Protein AF-A0A9D8Y224-F1 (afdb_monomer)

Sequence (167 aa):
MTEEEVREQYAKSMNFMLRRAKLVRTLAAEHLVYIAENASQPEFHIVEEASQVVAYDLVCDNGQFDPAALDQMTTESTYRIAIAAGKSPIAETLTELGQRQTIPERMSLLGDMASTVFMFQVGRRRGLFDSLITDFGMSKFCSGMRANMRQRYDSIVASAEERSTPE

Solvent-accessible surface area (backbone atoms only — not comparable to full-atom values): 9203 Å² total; per-residue (Å²): 134,53,76,66,58,51,51,52,52,50,53,53,51,50,52,49,52,52,52,51,55,48,51,36,51,54,49,22,52,51,48,51,52,52,46,63,78,44,54,88,42,74,78,49,43,54,55,53,51,50,21,48,43,50,46,44,41,76,66,56,69,65,83,83,69,63,68,67,59,50,53,52,52,36,36,49,44,45,50,46,50,29,58,76,56,70,70,36,72,53,34,54,50,50,55,62,45,57,77,79,50,58,71,68,60,50,53,50,51,48,46,57,20,24,50,48,41,44,50,48,56,30,66,69,40,86,51,49,70,50,25,79,75,34,72,67,32,26,53,51,42,41,65,73,50,59,74,58,41,67,59,50,50,53,52,53,50,50,57,53,54,68,67,68,60,80,131

pLDDT: mean 78.65, std 10.23, range [35.97, 90.5]

Structure (mmCIF, N/CA/C/O backbone):
data_AF-A0A9D8Y224-F1
#
_entry.id   AF-A0A9D8Y224-F1
#
loop_
_atom_site.group_PDB
_atom_site.id
_atom_site.type_symbol
_atom_site.label_atom_id
_atom_site.label_alt_id
_atom_site.label_comp_id
_atom_site.label_asym_id
_atom_site.label_entity_id
_atom_site.label_seq_id
_atom_site.pdbx_PDB_ins_code
_atom_site.Cartn_x
_atom_site.Cartn_y
_atom_site.Cartn_z
_atom_site.occupancy
_atom_site.B_iso_or_equiv
_atom_site.auth_seq_id
_atom_site.auth_comp_id
_atom_site.auth_asym_id
_atom_site.auth_atom_id
_atom_site.pdbx_PDB_model_num
ATOM 1 N N . MET A 1 1 ? 23.445 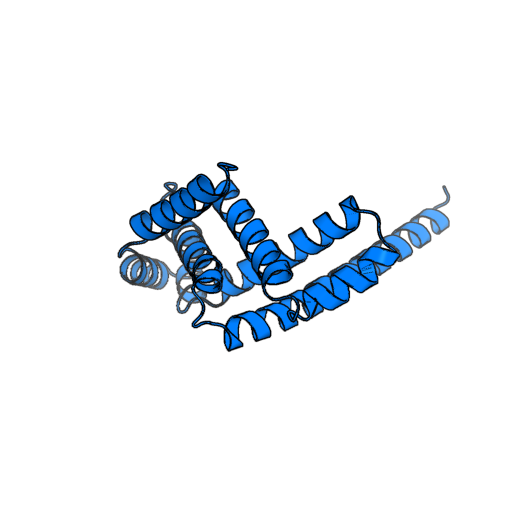-27.999 -19.109 1.00 61.3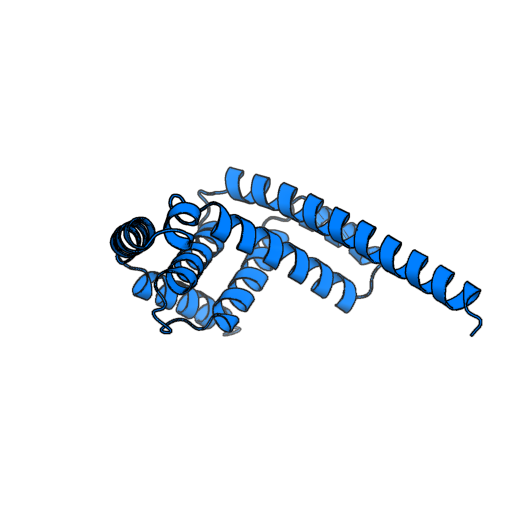8 1 MET A N 1
ATOM 2 C CA . MET A 1 1 ? 23.739 -26.903 -18.176 1.00 61.38 1 MET A CA 1
ATOM 3 C C . MET A 1 1 ? 24.816 -27.359 -17.220 1.00 61.38 1 MET A C 1
ATOM 5 O O . MET A 1 1 ? 24.611 -28.355 -16.536 1.00 61.38 1 MET A O 1
ATOM 9 N N . THR A 1 2 ? 25.967 -26.701 -17.239 1.00 87.56 2 THR A N 1
ATOM 10 C CA . THR A 1 2 ? 27.072 -26.943 -16.304 1.00 87.56 2 THR A CA 1
ATOM 11 C C . THR A 1 2 ? 26.801 -26.248 -14.965 1.00 87.56 2 THR A C 1
ATOM 13 O O . THR A 1 2 ? 25.962 -25.353 -14.871 1.00 87.56 2 THR A O 1
ATOM 16 N N . GLU A 1 3 ? 27.502 -26.648 -13.901 1.00 83.81 3 GLU A N 1
ATOM 17 C CA . GLU A 1 3 ? 27.375 -26.013 -12.576 1.00 83.81 3 GLU A CA 1
ATOM 18 C C . GLU A 1 3 ? 27.742 -24.513 -12.612 1.00 83.81 3 GLU A C 1
ATOM 20 O O . GLU A 1 3 ? 27.190 -23.699 -11.870 1.00 83.81 3 GLU A O 1
ATOM 25 N N . GLU A 1 4 ? 28.633 -24.136 -13.528 1.00 82.44 4 GLU A N 1
ATOM 26 C CA . GLU A 1 4 ? 29.055 -22.758 -13.777 1.00 82.44 4 GLU A CA 1
ATOM 27 C C . GLU A 1 4 ? 27.957 -21.934 -14.470 1.00 82.44 4 GLU A C 1
ATOM 29 O O . GLU A 1 4 ? 27.631 -20.839 -14.009 1.00 82.44 4 GLU A O 1
ATOM 34 N N . GLU A 1 5 ? 27.291 -22.497 -15.484 1.00 85.44 5 GLU A N 1
ATOM 35 C CA . GLU A 1 5 ? 26.133 -21.874 -16.147 1.00 85.44 5 GLU A CA 1
ATOM 36 C C . GLU A 1 5 ? 24.960 -21.672 -15.173 1.00 85.44 5 GLU A C 1
ATOM 38 O O . GLU A 1 5 ? 24.292 -20.636 -15.199 1.00 85.44 5 GLU A O 1
ATOM 43 N N . VAL A 1 6 ? 24.740 -22.628 -14.261 1.00 85.25 6 VAL A N 1
ATOM 44 C CA . VAL A 1 6 ? 23.735 -22.520 -13.192 1.00 85.25 6 VAL A CA 1
ATOM 45 C C . VAL A 1 6 ? 24.070 -21.357 -12.252 1.00 85.25 6 VAL A C 1
ATOM 47 O O . VAL A 1 6 ? 23.209 -20.515 -11.987 1.00 85.25 6 VAL A O 1
ATOM 50 N N . ARG A 1 7 ? 25.317 -21.257 -11.767 1.00 85.38 7 ARG A N 1
ATOM 51 C CA . ARG A 1 7 ? 25.746 -20.152 -10.885 1.00 85.38 7 ARG A CA 1
ATOM 52 C C . ARG A 1 7 ? 25.630 -18.791 -11.565 1.00 85.38 7 ARG A C 1
ATOM 54 O O . ARG A 1 7 ? 25.168 -17.839 -10.935 1.00 85.38 7 ARG A O 1
ATOM 61 N N . GLU A 1 8 ? 26.002 -18.691 -12.838 1.00 87.69 8 GLU A N 1
ATOM 62 C CA . GLU A 1 8 ? 25.888 -17.445 -13.595 1.00 87.69 8 GLU A CA 1
ATOM 63 C C . GLU A 1 8 ? 24.418 -17.034 -13.794 1.00 87.69 8 GLU A C 1
ATOM 65 O O . GLU A 1 8 ? 24.064 -15.862 -13.624 1.00 87.69 8 GLU A O 1
ATOM 70 N N . GLN A 1 9 ? 23.532 -17.994 -14.075 1.00 86.19 9 GLN A N 1
ATOM 71 C CA . GLN A 1 9 ? 22.093 -17.753 -14.186 1.00 86.19 9 GLN A CA 1
ATOM 72 C C . GLN A 1 9 ? 21.483 -17.294 -12.851 1.00 86.19 9 GLN A C 1
ATOM 74 O O . GLN A 1 9 ? 20.715 -16.326 -12.829 1.00 86.19 9 GLN A O 1
ATOM 79 N N . TYR A 1 10 ? 21.867 -17.913 -11.730 1.00 86.75 10 TYR A N 1
ATOM 80 C CA . TYR A 1 10 ? 21.454 -17.468 -10.394 1.00 86.75 10 TYR A CA 1
ATOM 81 C C . TYR A 1 10 ? 21.945 -16.054 -10.080 1.00 86.75 10 TYR A C 1
ATOM 83 O O . TYR A 1 10 ? 21.167 -15.231 -9.598 1.00 86.75 10 TYR A O 1
ATOM 91 N N . ALA A 1 11 ? 23.202 -15.732 -10.395 1.00 85.44 11 ALA A N 1
ATOM 92 C CA . ALA A 1 11 ? 23.753 -14.399 -10.167 1.00 85.44 11 ALA A CA 1
ATOM 93 C C . ALA A 1 11 ? 23.026 -13.323 -10.991 1.00 85.44 11 ALA A C 1
ATOM 95 O O . ALA A 1 11 ? 22.755 -12.231 -10.482 1.00 85.44 11 ALA A O 1
ATOM 96 N N . LYS A 1 12 ? 22.663 -13.620 -12.245 1.00 85.88 12 LYS A N 1
ATOM 97 C CA . LYS A 1 12 ? 21.859 -12.720 -13.091 1.00 85.88 12 LYS A CA 1
ATOM 98 C C . LYS A 1 12 ? 20.452 -12.519 -12.525 1.00 85.88 12 LYS A C 1
ATOM 100 O O . LYS A 1 12 ? 20.011 -11.376 -12.404 1.00 85.88 12 LYS A O 1
ATOM 105 N N . SER A 1 13 ? 19.789 -13.601 -12.119 1.00 87.50 13 SER A N 1
ATOM 106 C CA . SER A 1 13 ? 18.453 -13.556 -11.509 1.00 87.50 13 SER A CA 1
ATOM 107 C C . SER A 1 13 ? 18.448 -12.754 -10.202 1.00 87.50 13 SER A C 1
ATOM 109 O O . SER A 1 13 ? 17.648 -11.836 -10.026 1.00 87.50 13 SER A O 1
ATOM 111 N N . MET A 1 14 ? 19.414 -13.003 -9.316 1.00 88.25 14 MET A N 1
ATOM 112 C CA . MET A 1 14 ? 19.549 -12.269 -8.058 1.00 88.25 14 MET A CA 1
ATOM 113 C C . MET A 1 14 ? 19.815 -10.777 -8.290 1.00 88.25 14 MET A C 1
ATOM 115 O O . MET A 1 14 ? 19.185 -9.933 -7.657 1.00 88.25 14 MET A O 1
ATOM 119 N N . ASN A 1 15 ? 20.696 -10.427 -9.233 1.00 88.06 15 ASN A N 1
ATOM 120 C CA . ASN A 1 15 ? 20.939 -9.028 -9.589 1.00 88.06 15 ASN A CA 1
ATOM 121 C C . ASN A 1 15 ? 19.684 -8.339 -10.136 1.00 88.06 15 ASN A C 1
ATOM 123 O O . ASN A 1 15 ? 19.427 -7.180 -9.802 1.00 88.06 15 ASN A O 1
ATOM 127 N N . PHE A 1 16 ? 18.894 -9.037 -10.955 1.00 85.19 16 PHE A N 1
ATOM 128 C CA . PHE A 1 16 ? 17.611 -8.531 -11.434 1.00 85.19 16 PHE A CA 1
ATOM 129 C C . PHE A 1 16 ? 16.647 -8.267 -10.269 1.00 85.19 16 PHE A C 1
ATOM 131 O O . PHE A 1 16 ? 16.132 -7.154 -10.146 1.00 85.19 16 PHE A O 1
ATOM 138 N N . MET A 1 17 ? 16.479 -9.238 -9.367 1.00 85.00 17 MET A N 1
ATOM 139 C CA . MET A 1 17 ? 15.614 -9.112 -8.189 1.00 85.00 17 MET A CA 1
ATOM 140 C C . MET A 1 17 ? 16.040 -7.954 -7.282 1.00 85.00 17 MET A C 1
ATOM 142 O O . MET A 1 17 ? 15.202 -7.157 -6.865 1.00 85.00 17 MET A O 1
ATOM 146 N N . LEU A 1 18 ? 17.342 -7.794 -7.026 1.00 86.94 18 LEU A N 1
ATOM 147 C CA . LEU A 1 18 ? 17.871 -6.695 -6.212 1.00 86.94 18 LEU A CA 1
ATOM 148 C C . LEU A 1 18 ? 17.611 -5.324 -6.846 1.00 86.94 18 LEU A C 1
ATOM 150 O O . LEU A 1 18 ? 17.233 -4.380 -6.148 1.00 86.94 18 LEU A O 1
ATOM 154 N N . ARG A 1 19 ? 17.786 -5.204 -8.168 1.00 85.56 19 ARG A N 1
ATOM 155 C CA . ARG A 1 19 ? 17.491 -3.965 -8.903 1.00 85.56 19 ARG A CA 1
ATOM 156 C C . ARG A 1 19 ? 16.002 -3.642 -8.865 1.00 85.56 19 ARG A C 1
ATOM 158 O O . ARG A 1 19 ? 15.653 -2.503 -8.563 1.00 85.56 19 ARG A O 1
ATOM 165 N N . ARG A 1 20 ? 15.141 -4.637 -9.094 1.00 84.06 20 ARG A N 1
ATOM 166 C CA . ARG A 1 20 ? 13.684 -4.480 -9.010 1.00 84.06 20 ARG A CA 1
ATOM 167 C C . ARG A 1 20 ? 13.252 -4.059 -7.607 1.00 84.06 20 ARG A C 1
ATOM 169 O O . ARG A 1 20 ? 12.560 -3.060 -7.462 1.00 84.06 20 ARG A O 1
ATOM 176 N N . ALA A 1 21 ? 13.738 -4.739 -6.572 1.00 86.25 21 ALA A N 1
ATOM 177 C CA . ALA A 1 21 ? 13.430 -4.404 -5.184 1.00 86.25 21 ALA A CA 1
ATOM 178 C C . ALA A 1 21 ? 13.930 -3.006 -4.786 1.00 86.25 21 ALA A C 1
ATOM 180 O O . ALA A 1 21 ? 13.314 -2.332 -3.963 1.00 86.25 21 ALA A O 1
ATOM 181 N N . LYS A 1 22 ? 15.064 -2.545 -5.331 1.00 88.06 22 LYS A N 1
ATOM 182 C CA . LYS A 1 22 ? 15.522 -1.161 -5.136 1.00 88.06 22 LYS A CA 1
ATOM 183 C C . LYS A 1 22 ? 14.566 -0.167 -5.800 1.00 88.06 22 LYS A C 1
ATOM 185 O O . LYS A 1 22 ? 14.168 0.784 -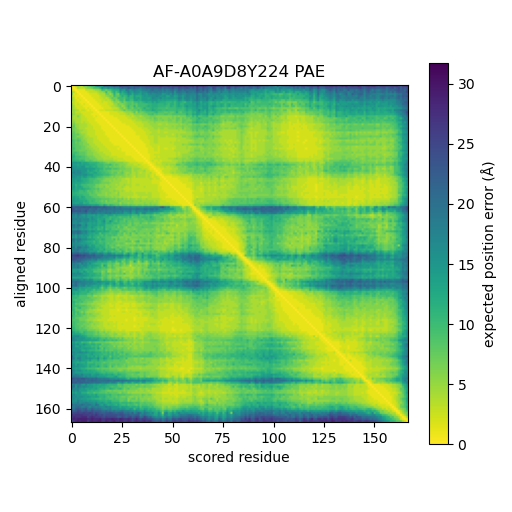5.141 1.00 88.06 22 LYS A O 1
ATOM 190 N N . LEU A 1 23 ? 14.180 -0.414 -7.051 1.00 85.00 23 LEU A N 1
ATOM 191 C CA . LEU A 1 23 ? 13.260 0.446 -7.796 1.00 85.00 23 LEU A CA 1
ATOM 192 C C . LEU A 1 23 ? 11.901 0.570 -7.095 1.00 85.00 23 LEU A C 1
ATOM 194 O O . LEU A 1 23 ? 11.455 1.683 -6.842 1.00 85.00 23 LEU A O 1
ATOM 198 N N . VAL A 1 24 ? 11.298 -0.559 -6.708 1.00 87.19 24 VAL A N 1
ATOM 199 C CA . VAL A 1 24 ? 10.022 -0.595 -5.971 1.00 87.19 24 VAL A CA 1
ATOM 200 C C . VAL A 1 24 ? 10.100 0.243 -4.696 1.00 87.19 24 VAL A C 1
ATOM 202 O O . VAL A 1 24 ? 9.222 1.061 -4.449 1.00 87.19 24 VAL A O 1
ATOM 205 N N . ARG A 1 25 ? 11.171 0.091 -3.904 1.00 85.81 25 ARG A N 1
ATOM 206 C CA . ARG A 1 25 ? 11.346 0.852 -2.657 1.00 85.81 25 ARG A CA 1
ATOM 207 C C . ARG A 1 25 ? 11.491 2.351 -2.891 1.00 85.81 25 ARG A C 1
ATOM 209 O O . ARG A 1 25 ? 10.907 3.122 -2.139 1.00 85.81 25 ARG A O 1
ATOM 216 N N . THR A 1 26 ? 12.262 2.761 -3.898 1.00 86.25 26 THR A N 1
ATOM 217 C CA . THR A 1 26 ? 12.422 4.181 -4.240 1.00 86.25 26 THR A CA 1
ATOM 218 C C . THR A 1 26 ? 11.086 4.788 -4.660 1.00 86.25 26 THR A C 1
ATOM 220 O O . THR A 1 26 ? 10.668 5.779 -4.071 1.00 86.25 26 THR A O 1
ATOM 223 N N . LEU A 1 27 ? 10.371 4.137 -5.582 1.00 84.25 27 LEU A N 1
ATOM 224 C CA . LEU A 1 27 ? 9.072 4.614 -6.057 1.00 84.25 27 LEU A CA 1
ATOM 225 C C . LEU A 1 27 ? 8.022 4.651 -4.947 1.00 84.25 27 LEU A C 1
ATOM 227 O O . LEU A 1 27 ? 7.296 5.631 -4.813 1.00 84.25 27 LEU A O 1
ATOM 231 N N . ALA A 1 28 ? 7.971 3.617 -4.105 1.00 86.19 28 ALA A N 1
ATOM 232 C CA . ALA A 1 28 ? 7.066 3.590 -2.964 1.00 86.19 28 ALA A CA 1
ATOM 233 C C . ALA A 1 28 ? 7.372 4.718 -1.966 1.00 86.19 28 ALA A C 1
ATOM 235 O O . ALA A 1 28 ? 6.448 5.355 -1.469 1.00 86.19 28 ALA A O 1
ATOM 236 N N . ALA A 1 29 ? 8.651 5.000 -1.688 1.00 86.81 29 ALA A N 1
ATOM 237 C CA . ALA A 1 29 ? 9.043 6.087 -0.794 1.00 86.81 29 ALA A CA 1
ATOM 238 C C . ALA A 1 29 ? 8.623 7.459 -1.341 1.00 86.81 29 ALA A C 1
ATOM 240 O O . ALA A 1 29 ? 8.033 8.254 -0.612 1.00 86.81 29 ALA A O 1
ATOM 241 N N . GLU A 1 30 ? 8.867 7.716 -2.624 1.00 85.00 30 GLU A N 1
ATOM 242 C CA . GLU A 1 30 ? 8.435 8.947 -3.293 1.00 85.00 30 GLU A CA 1
ATOM 243 C C . GLU A 1 30 ? 6.907 9.084 -3.295 1.00 85.00 30 GLU A C 1
ATOM 245 O O . GLU A 1 30 ? 6.379 10.163 -3.018 1.00 85.00 30 GLU A O 1
ATOM 250 N N . HIS A 1 31 ? 6.178 7.984 -3.516 1.00 84.44 31 HIS A N 1
ATOM 251 C CA . HIS A 1 31 ? 4.720 7.991 -3.409 1.00 84.44 31 HIS A CA 1
ATOM 252 C C . HIS A 1 31 ? 4.240 8.322 -2.007 1.00 84.44 31 HIS A C 1
ATOM 254 O O . HIS A 1 31 ? 3.290 9.076 -1.849 1.00 84.44 31 HIS A O 1
ATOM 260 N N . LEU A 1 32 ? 4.871 7.750 -0.982 1.00 85.25 32 LEU A N 1
ATOM 261 C CA . LEU A 1 32 ? 4.492 7.985 0.406 1.00 85.25 32 LEU A CA 1
ATOM 262 C C . LEU A 1 32 ? 4.673 9.453 0.793 1.00 85.25 32 LEU A C 1
ATOM 264 O O . LEU A 1 32 ? 3.817 9.994 1.491 1.00 85.25 32 LEU A O 1
ATOM 268 N N . VAL A 1 33 ? 5.743 10.100 0.317 1.00 86.44 33 VAL A N 1
ATOM 269 C CA . VAL A 1 33 ? 5.941 11.550 0.477 1.00 86.44 33 VAL A CA 1
ATOM 270 C C . VAL A 1 33 ? 4.812 12.310 -0.212 1.00 86.44 33 VAL A C 1
ATOM 272 O O . VAL A 1 33 ? 4.158 13.133 0.424 1.00 86.44 33 VAL A O 1
ATOM 275 N N . TYR A 1 34 ? 4.509 11.965 -1.465 1.00 84.31 34 TYR A N 1
ATOM 276 C CA . TYR A 1 34 ? 3.428 12.596 -2.218 1.00 84.31 34 TYR A CA 1
ATOM 277 C C . TYR A 1 34 ? 2.058 12.442 -1.532 1.00 84.31 34 TYR A C 1
ATOM 279 O O . TYR A 1 34 ? 1.330 13.420 -1.377 1.00 84.31 34 TYR A O 1
ATOM 287 N N . ILE A 1 35 ? 1.715 11.241 -1.058 1.00 82.62 35 ILE A N 1
ATOM 288 C CA . ILE A 1 35 ? 0.484 10.983 -0.295 1.00 82.62 35 ILE A CA 1
ATOM 289 C C . ILE A 1 35 ? 0.447 11.849 0.970 1.00 82.62 35 ILE A C 1
ATOM 291 O O . ILE A 1 35 ? -0.590 12.422 1.288 1.00 82.62 35 ILE A O 1
ATOM 295 N N . ALA A 1 36 ? 1.562 11.961 1.697 1.00 84.56 36 ALA A N 1
ATOM 296 C CA . ALA A 1 36 ? 1.624 12.747 2.926 1.00 84.56 36 ALA A CA 1
ATOM 297 C C . ALA A 1 36 ? 1.429 14.252 2.675 1.00 84.56 36 ALA A C 1
ATOM 299 O O . ALA A 1 36 ? 0.720 14.909 3.435 1.00 84.56 36 ALA A O 1
ATOM 300 N N . GLU A 1 37 ? 2.013 14.789 1.604 1.00 86.50 37 GLU A N 1
ATOM 301 C CA . GLU A 1 37 ? 1.854 16.194 1.201 1.00 86.50 37 GLU A CA 1
ATOM 302 C C . GLU A 1 37 ? 0.431 16.519 0.731 1.00 86.50 37 GLU A C 1
ATOM 304 O O . GLU A 1 37 ? -0.013 17.661 0.839 1.00 86.50 37 GLU A O 1
ATOM 309 N N . ASN A 1 38 ? -0.300 15.514 0.245 1.00 82.62 38 ASN A N 1
ATOM 310 C CA . ASN A 1 38 ? -1.652 15.655 -0.292 1.00 82.62 38 ASN A CA 1
ATOM 311 C C . ASN A 1 38 ? -2.717 14.994 0.597 1.00 82.62 38 ASN A C 1
ATOM 313 O O . ASN A 1 38 ? -3.839 14.773 0.154 1.00 82.62 38 ASN A O 1
ATOM 317 N N . ALA A 1 39 ? -2.400 14.726 1.867 1.00 79.62 39 ALA A N 1
ATOM 318 C CA . ALA A 1 39 ? -3.253 13.964 2.781 1.00 79.62 39 ALA A CA 1
ATOM 319 C C . ALA A 1 39 ? -4.651 14.569 3.011 1.00 79.62 39 ALA A C 1
ATOM 321 O O . ALA A 1 39 ? -5.528 13.878 3.511 1.00 79.62 39 ALA A O 1
ATOM 322 N N . SER A 1 40 ? -4.865 15.843 2.670 1.00 81.25 40 SER A N 1
ATOM 323 C CA . SER A 1 40 ? -6.168 16.508 2.757 1.00 81.25 40 SER A CA 1
ATOM 324 C C . SER A 1 40 ? -7.116 16.190 1.597 1.00 81.25 40 SER A C 1
ATOM 326 O O . SER A 1 40 ? -8.290 16.554 1.684 1.00 81.25 40 SER A O 1
ATOM 328 N N . GLN A 1 41 ? -6.642 15.569 0.508 1.00 79.44 41 GLN A N 1
ATOM 329 C CA . GLN A 1 41 ? -7.505 15.267 -0.634 1.00 79.44 41 GLN A CA 1
ATOM 330 C C . GLN A 1 41 ? -8.246 13.934 -0.410 1.00 79.44 41 GLN A C 1
ATOM 332 O O . GLN A 1 41 ? -7.632 12.959 0.043 1.00 79.44 41 GLN A O 1
ATOM 337 N N . PRO A 1 42 ? -9.554 13.864 -0.725 1.00 74.56 42 PRO A N 1
ATOM 338 C CA . PRO A 1 42 ? -10.387 12.694 -0.438 1.00 74.56 42 PRO A CA 1
ATOM 339 C C . PRO A 1 42 ? -9.862 11.377 -1.022 1.00 74.56 42 PRO A C 1
ATOM 341 O O . PRO A 1 42 ? -10.017 10.324 -0.406 1.00 74.56 42 PRO A O 1
ATOM 344 N N . GLU A 1 43 ? -9.214 11.414 -2.187 1.00 70.56 43 GLU A N 1
ATOM 345 C CA . GLU A 1 43 ? -8.639 10.235 -2.841 1.00 70.56 43 GLU A CA 1
ATOM 346 C C . GLU A 1 43 ? -7.550 9.532 -2.013 1.00 70.56 43 GLU A C 1
ATOM 348 O O . GLU A 1 43 ? -7.396 8.313 -2.116 1.00 70.56 43 GLU A O 1
ATOM 353 N N . PHE A 1 44 ? -6.832 10.257 -1.149 1.00 75.88 44 PHE A N 1
ATOM 354 C CA . PHE A 1 44 ? -5.783 9.684 -0.298 1.00 75.88 44 PHE A CA 1
ATOM 355 C C . PHE A 1 44 ? -6.329 9.065 0.984 1.00 75.88 44 PHE A C 1
ATOM 357 O O . PHE A 1 44 ? -5.685 8.184 1.562 1.00 75.88 44 PHE A O 1
ATOM 364 N N . HIS A 1 45 ? -7.531 9.470 1.408 1.00 79.12 45 HIS A N 1
ATOM 365 C CA . HIS A 1 45 ? -8.170 8.904 2.591 1.00 79.12 45 HIS A CA 1
ATOM 366 C C . HIS A 1 45 ? -8.433 7.407 2.419 1.00 79.12 45 HIS A C 1
ATOM 368 O O . HIS A 1 45 ? -8.282 6.664 3.376 1.00 79.12 45 HIS A O 1
ATOM 374 N N . ILE A 1 46 ? -8.725 6.929 1.207 1.00 78.44 46 ILE A N 1
ATOM 375 C CA . ILE A 1 46 ? -9.046 5.512 0.960 1.00 78.44 46 ILE A CA 1
ATOM 376 C C . ILE A 1 46 ? -7.869 4.597 1.303 1.00 78.44 46 ILE A C 1
ATOM 378 O O . ILE A 1 46 ? -8.051 3.574 1.960 1.00 78.44 46 ILE A O 1
ATOM 382 N N . VAL A 1 47 ? -6.648 4.975 0.912 1.00 79.19 47 VAL A N 1
ATOM 383 C CA . VAL A 1 47 ? -5.433 4.214 1.256 1.00 79.19 47 VAL A CA 1
ATOM 384 C C . VAL A 1 47 ? -5.222 4.215 2.772 1.00 79.19 47 VAL A C 1
ATOM 386 O O . VAL A 1 47 ? -4.816 3.210 3.369 1.00 79.19 47 VAL A O 1
ATOM 389 N N . GLU A 1 48 ? -5.525 5.338 3.423 1.00 82.12 48 GLU A N 1
ATOM 390 C CA . GLU A 1 48 ? -5.437 5.439 4.870 1.00 82.12 48 GLU A CA 1
ATOM 391 C C . GLU A 1 48 ? -6.490 4.572 5.578 1.00 82.12 48 GLU A C 1
ATOM 393 O O . GLU A 1 48 ? -6.154 3.838 6.504 1.00 82.12 48 GLU A O 1
ATOM 398 N N . GLU A 1 49 ? -7.745 4.617 5.153 1.00 84.38 49 GLU A N 1
ATOM 399 C CA . GLU A 1 49 ? -8.836 3.866 5.765 1.00 84.38 49 GLU A CA 1
ATOM 400 C C . GLU A 1 49 ? -8.683 2.364 5.534 1.00 84.38 49 GLU A C 1
ATOM 402 O O . GLU A 1 49 ? -8.777 1.591 6.487 1.00 84.38 49 GLU A O 1
ATOM 407 N N . ALA A 1 50 ? -8.343 1.944 4.313 1.00 82.38 50 ALA A N 1
ATOM 408 C CA . ALA A 1 50 ? -8.096 0.540 3.998 1.00 82.38 50 ALA A CA 1
ATOM 409 C C . ALA A 1 50 ? -6.952 -0.037 4.844 1.00 82.38 50 ALA A C 1
ATOM 411 O O . ALA A 1 50 ? -7.050 -1.154 5.350 1.00 82.38 50 ALA A O 1
ATOM 412 N N . SER A 1 51 ? -5.886 0.738 5.075 1.00 85.00 51 SER A N 1
ATOM 413 C CA . SER A 1 51 ? -4.761 0.268 5.896 1.00 85.00 51 SER A CA 1
ATOM 414 C C . SER A 1 51 ? -5.100 0.221 7.385 1.00 85.00 51 SER A C 1
ATOM 416 O O . SER A 1 51 ? -4.519 -0.585 8.107 1.00 85.00 51 SER A O 1
ATOM 418 N N . GLN A 1 52 ? -6.048 1.035 7.866 1.00 87.25 52 GLN A N 1
ATOM 419 C CA . GLN A 1 52 ? -6.593 0.891 9.222 1.00 87.25 52 GLN A CA 1
ATOM 420 C C . GLN A 1 52 ? -7.428 -0.382 9.350 1.00 87.25 52 GLN A C 1
ATOM 422 O O . GLN A 1 52 ? -7.248 -1.119 10.317 1.00 87.25 52 GLN A O 1
ATOM 427 N N . VAL A 1 53 ? -8.299 -0.661 8.377 1.00 86.94 53 VAL A N 1
ATOM 428 C CA . VAL A 1 53 ? -9.127 -1.876 8.378 1.00 86.94 53 VAL A CA 1
ATOM 429 C C . VAL A 1 53 ? -8.247 -3.126 8.353 1.00 86.94 53 VAL A C 1
ATOM 431 O O . VAL A 1 53 ? -8.439 -4.004 9.188 1.00 86.94 53 VAL A O 1
ATOM 434 N N . VAL A 1 54 ? -7.225 -3.177 7.490 1.00 84.81 54 VAL A N 1
ATOM 435 C CA . VAL A 1 54 ? -6.278 -4.308 7.454 1.00 84.81 54 VAL A CA 1
ATOM 436 C C . VAL A 1 54 ? -5.476 -4.428 8.746 1.00 84.81 54 VAL A C 1
ATOM 438 O O . VAL A 1 54 ? -5.349 -5.525 9.278 1.00 84.81 54 VAL A O 1
ATOM 441 N N . ALA A 1 55 ? -4.954 -3.325 9.292 1.00 86.31 55 ALA A N 1
ATOM 442 C CA . ALA A 1 55 ? -4.220 -3.381 10.557 1.00 86.31 55 ALA A CA 1
ATOM 443 C C . ALA A 1 55 ? -5.100 -3.902 11.706 1.00 86.31 55 ALA A C 1
ATOM 445 O O . ALA A 1 55 ? -4.625 -4.657 12.551 1.00 86.31 55 ALA A O 1
ATOM 446 N N . TYR A 1 56 ? -6.377 -3.513 11.728 1.00 88.06 56 TYR A N 1
ATOM 447 C CA . TYR A 1 56 ? -7.348 -4.014 12.691 1.00 88.06 56 TYR A CA 1
ATOM 448 C C . TYR A 1 56 ? -7.627 -5.504 12.499 1.00 88.06 56 TYR A C 1
ATOM 450 O O . TYR A 1 56 ? -7.583 -6.246 13.473 1.00 88.06 56 TYR A O 1
ATOM 458 N N . ASP A 1 57 ? -7.878 -5.945 11.268 1.00 86.50 57 ASP A N 1
ATOM 459 C CA . ASP A 1 57 ? -8.160 -7.350 10.970 1.00 86.50 57 ASP A CA 1
ATOM 460 C C . ASP A 1 57 ? -6.985 -8.266 11.346 1.00 86.50 57 ASP A C 1
ATOM 462 O O . ASP A 1 57 ? -7.181 -9.255 12.045 1.00 86.50 57 ASP A O 1
ATOM 466 N N . LEU A 1 58 ? -5.754 -7.868 10.995 1.00 83.12 58 LEU A N 1
ATOM 467 C CA . LEU A 1 58 ? -4.526 -8.620 11.289 1.00 83.12 58 LEU A CA 1
ATOM 468 C C . LEU A 1 58 ? -4.276 -8.837 12.786 1.00 83.12 58 LEU A C 1
ATOM 470 O O . LEU A 1 58 ? -3.698 -9.848 13.171 1.00 83.12 58 LEU A O 1
ATOM 474 N N . VAL A 1 59 ? -4.635 -7.861 13.621 1.00 86.50 59 VAL A N 1
ATOM 475 C CA . VAL A 1 59 ? -4.336 -7.886 15.062 1.00 86.50 59 VAL A CA 1
ATOM 476 C C . VAL A 1 59 ? -5.505 -8.422 15.871 1.00 86.50 59 VAL A C 1
ATOM 478 O O . VAL A 1 59 ? -5.308 -9.117 16.862 1.00 86.50 59 VAL A O 1
ATOM 481 N N . CYS A 1 60 ? -6.722 -8.049 15.493 1.00 86.56 60 CYS A N 1
ATOM 482 C CA . CYS A 1 60 ? -7.919 -8.318 16.278 1.00 86.56 60 CYS A CA 1
ATOM 483 C C . CYS A 1 60 ? -8.656 -9.579 15.827 1.00 86.56 60 CYS A C 1
ATOM 485 O O . CYS A 1 60 ? -9.688 -9.881 16.425 1.00 86.56 60 CYS A O 1
ATOM 487 N N . ASP A 1 61 ? -8.137 -10.259 14.794 1.00 70.38 61 ASP A N 1
ATOM 488 C CA . ASP A 1 61 ? -8.592 -11.545 14.252 1.00 70.38 61 ASP A CA 1
ATOM 489 C C . ASP A 1 61 ? -10.120 -11.643 14.193 1.00 70.38 61 ASP A C 1
ATOM 491 O O . ASP A 1 61 ? -10.762 -12.500 14.800 1.00 70.38 61 ASP A O 1
ATOM 495 N N . ASN A 1 62 ? -10.728 -10.655 13.533 1.00 69.19 62 ASN A N 1
ATOM 496 C CA . ASN A 1 62 ? -12.180 -10.565 13.468 1.00 69.19 62 ASN A CA 1
ATOM 497 C C . ASN A 1 62 ? -12.728 -11.400 12.297 1.00 69.19 62 ASN A C 1
ATOM 499 O O . ASN A 1 62 ? -13.887 -11.803 12.338 1.00 69.19 62 ASN A O 1
ATOM 503 N N . GLY A 1 63 ? -11.931 -11.657 11.248 1.00 67.19 63 GLY A N 1
ATOM 504 C CA . GLY A 1 63 ? -12.319 -12.481 10.093 1.00 67.19 63 GLY A CA 1
ATOM 505 C C . GLY A 1 63 ? -13.534 -11.948 9.323 1.00 67.19 63 GLY A C 1
ATOM 506 O O . GLY A 1 63 ? -14.172 -12.678 8.568 1.00 67.19 63 GLY A O 1
ATOM 507 N N . GLN A 1 64 ? -13.900 -10.682 9.552 1.00 75.06 64 GLN A N 1
ATOM 508 C CA . GLN A 1 64 ? -15.093 -10.040 8.987 1.00 75.06 64 GLN A CA 1
ATOM 509 C C . GLN A 1 64 ? -14.798 -9.240 7.718 1.00 75.06 64 GLN A C 1
ATOM 511 O O . GLN A 1 64 ? -15.725 -8.685 7.119 1.00 75.06 64 GLN A O 1
ATOM 516 N N . PHE A 1 65 ? -13.526 -9.138 7.342 1.00 79.94 65 PHE A N 1
ATOM 517 C CA . PHE A 1 65 ? -13.054 -8.334 6.227 1.00 79.94 65 PHE A CA 1
ATOM 518 C C . PHE A 1 65 ? -12.374 -9.240 5.209 1.00 79.94 65 PHE A C 1
ATOM 520 O O . PHE A 1 65 ? -11.662 -10.162 5.586 1.00 79.94 65 PHE A O 1
ATOM 527 N N . ASP A 1 66 ? -12.614 -8.990 3.924 1.00 79.12 66 ASP A N 1
ATOM 528 C CA . ASP A 1 66 ? -11.960 -9.723 2.840 1.00 79.12 66 ASP A CA 1
ATOM 529 C C . ASP A 1 66 ? -10.584 -9.093 2.537 1.00 79.12 66 ASP A C 1
ATOM 531 O O . ASP A 1 66 ? -10.534 -7.972 2.011 1.00 79.12 66 ASP A O 1
ATOM 535 N N . PRO A 1 67 ? -9.461 -9.776 2.840 1.00 68.88 67 PRO A N 1
ATOM 536 C CA . PRO A 1 67 ? -8.125 -9.245 2.589 1.00 68.88 67 PRO A CA 1
ATOM 537 C C . PRO A 1 67 ? -7.833 -9.066 1.096 1.00 68.88 67 PRO A C 1
ATOM 539 O O . PRO A 1 67 ? -7.098 -8.150 0.731 1.00 68.88 67 PRO A O 1
ATOM 542 N N . ALA A 1 68 ? -8.417 -9.904 0.229 1.00 71.62 68 ALA A N 1
ATOM 543 C CA . ALA A 1 68 ? -8.221 -9.808 -1.215 1.00 71.62 68 ALA A CA 1
ATOM 544 C C . ALA A 1 68 ? -8.909 -8.560 -1.781 1.00 71.62 68 ALA A C 1
ATOM 546 O O . ALA A 1 68 ? -8.322 -7.845 -2.593 1.00 71.62 68 ALA A O 1
ATOM 547 N N . ALA A 1 69 ? -10.111 -8.243 -1.291 1.00 72.31 69 ALA A N 1
ATOM 548 C CA . ALA A 1 69 ? -10.798 -7.002 -1.638 1.00 72.31 69 ALA A CA 1
ATOM 549 C C . ALA A 1 69 ? -9.990 -5.765 -1.202 1.00 72.31 69 ALA A C 1
ATOM 551 O O . ALA A 1 69 ? -9.854 -4.814 -1.970 1.00 72.31 69 ALA A O 1
ATOM 552 N N . LEU A 1 70 ? -9.398 -5.782 -0.003 1.00 68.81 70 LEU A N 1
ATOM 553 C CA . LEU A 1 70 ? -8.593 -4.667 0.516 1.00 68.81 70 LEU A CA 1
ATOM 554 C C . LEU A 1 70 ? -7.284 -4.466 -0.269 1.00 68.81 70 LEU A C 1
ATOM 556 O O . LEU A 1 70 ? -6.911 -3.328 -0.566 1.00 68.81 70 LEU A O 1
ATOM 560 N N . ASP A 1 71 ? -6.609 -5.547 -0.658 1.00 68.44 71 ASP A N 1
ATOM 561 C CA . ASP A 1 71 ? -5.409 -5.494 -1.504 1.00 68.44 71 ASP A CA 1
ATOM 562 C C . ASP A 1 71 ? -5.725 -4.975 -2.920 1.00 68.44 71 ASP A C 1
ATOM 564 O O . ASP A 1 71 ? -5.046 -4.089 -3.453 1.00 68.44 71 ASP A O 1
ATOM 568 N N . GLN A 1 72 ? -6.836 -5.433 -3.505 1.00 73.56 72 GLN A N 1
ATOM 569 C CA . GLN A 1 72 ? -7.303 -4.949 -4.803 1.00 73.56 72 GLN A CA 1
ATOM 570 C C . GLN A 1 72 ? -7.647 -3.452 -4.759 1.00 73.56 72 GLN A C 1
ATOM 572 O O . GLN A 1 72 ? -7.195 -2.688 -5.614 1.00 73.56 72 GLN A O 1
ATOM 577 N N . MET A 1 73 ? -8.393 -3.007 -3.745 1.00 70.56 73 MET A N 1
ATOM 578 C CA . MET A 1 73 ? -8.800 -1.604 -3.587 1.00 70.56 73 MET A CA 1
ATOM 579 C C . MET A 1 73 ? -7.611 -0.669 -3.366 1.00 70.56 73 MET A C 1
ATOM 581 O O . MET A 1 73 ? -7.625 0.479 -3.815 1.00 70.56 73 MET A O 1
ATOM 585 N N . THR A 1 74 ? -6.564 -1.133 -2.689 1.00 67.88 74 THR A N 1
ATOM 586 C CA . THR A 1 74 ? -5.367 -0.324 -2.408 1.00 67.88 74 THR A CA 1
ATOM 587 C C . THR A 1 74 ? -4.436 -0.253 -3.608 1.00 67.88 74 THR A C 1
ATOM 589 O O . THR A 1 74 ? -3.892 0.819 -3.896 1.00 67.88 74 THR A O 1
ATOM 592 N N . THR A 1 75 ? -4.340 -1.344 -4.369 1.00 71.44 75 THR A N 1
ATOM 593 C CA . THR A 1 75 ? -3.718 -1.362 -5.695 1.00 71.44 75 THR A CA 1
ATOM 594 C C . THR A 1 75 ? -4.423 -0.389 -6.636 1.00 71.44 75 THR A C 1
ATOM 596 O O . THR A 1 75 ? -3.774 0.465 -7.244 1.00 71.44 75 THR A O 1
ATOM 599 N N . GLU A 1 76 ? -5.754 -0.439 -6.698 1.00 73.31 76 GLU A N 1
ATOM 600 C CA . GLU A 1 76 ? -6.546 0.461 -7.535 1.00 73.31 76 GLU A CA 1
ATOM 601 C C . GLU A 1 76 ? -6.444 1.923 -7.080 1.00 73.31 76 GLU A C 1
ATOM 603 O O . GLU A 1 76 ? -6.290 2.823 -7.904 1.00 73.31 76 GLU A O 1
ATOM 608 N N . SER A 1 77 ? -6.471 2.184 -5.773 1.00 69.75 77 SER A N 1
ATOM 609 C CA . SER A 1 77 ? -6.348 3.542 -5.232 1.00 69.75 77 SER A CA 1
ATOM 610 C C . SER A 1 77 ? -4.970 4.133 -5.510 1.00 69.75 77 SER A C 1
ATOM 612 O O . SER A 1 77 ? -4.873 5.272 -5.954 1.00 69.75 77 SER A O 1
ATOM 614 N N . THR A 1 78 ? -3.904 3.351 -5.337 1.00 69.94 78 THR A N 1
ATOM 615 C CA . THR A 1 78 ? -2.533 3.765 -5.671 1.00 69.94 78 THR A CA 1
ATOM 616 C C . THR A 1 78 ? -2.390 4.044 -7.168 1.00 69.94 78 THR A C 1
ATOM 618 O O . THR A 1 78 ? -1.778 5.034 -7.569 1.00 69.94 78 THR A O 1
ATOM 621 N N . TYR A 1 79 ? -3.004 3.212 -8.011 1.00 71.00 79 TYR A N 1
ATOM 622 C CA . TYR A 1 79 ? -3.049 3.429 -9.454 1.00 71.00 79 TYR A CA 1
ATOM 623 C C . TYR A 1 79 ? -3.788 4.721 -9.819 1.00 71.00 79 TYR A C 1
ATOM 625 O O . TYR A 1 79 ? -3.284 5.532 -10.597 1.00 71.00 79 TYR A O 1
ATOM 633 N N . ARG A 1 80 ? -4.955 4.960 -9.214 1.00 67.19 80 ARG A N 1
ATOM 634 C CA . ARG A 1 80 ? -5.733 6.187 -9.413 1.00 67.19 80 ARG A CA 1
ATOM 635 C C . ARG A 1 80 ? -4.972 7.417 -8.943 1.00 67.19 80 ARG A C 1
ATOM 637 O O . ARG A 1 80 ? -4.944 8.392 -9.679 1.00 67.19 80 ARG A O 1
ATOM 644 N N . ILE A 1 81 ? -4.307 7.365 -7.790 1.00 67.31 81 ILE A N 1
ATOM 645 C CA . ILE A 1 81 ? -3.441 8.451 -7.318 1.00 67.31 81 ILE A CA 1
ATOM 646 C C . ILE A 1 81 ? -2.332 8.717 -8.340 1.00 67.31 81 ILE A C 1
ATOM 648 O O . ILE A 1 81 ? -2.083 9.869 -8.686 1.00 67.31 81 ILE A O 1
ATOM 652 N N . ALA A 1 82 ? -1.683 7.673 -8.860 1.00 65.12 82 ALA A N 1
ATOM 653 C CA . ALA A 1 82 ? -0.634 7.829 -9.861 1.00 65.12 82 ALA A CA 1
ATOM 654 C C . ALA A 1 82 ? -1.151 8.491 -11.155 1.00 65.12 82 ALA A C 1
ATOM 656 O O . ALA A 1 82 ? -0.467 9.348 -11.709 1.00 65.12 82 ALA A O 1
ATOM 657 N N . ILE A 1 83 ? -2.357 8.144 -11.616 1.00 63.22 83 ILE A N 1
ATOM 658 C CA . ILE A 1 83 ? -2.943 8.694 -12.850 1.00 63.22 83 ILE A CA 1
ATOM 659 C C . ILE A 1 83 ? -3.546 10.084 -12.653 1.00 63.22 83 ILE A C 1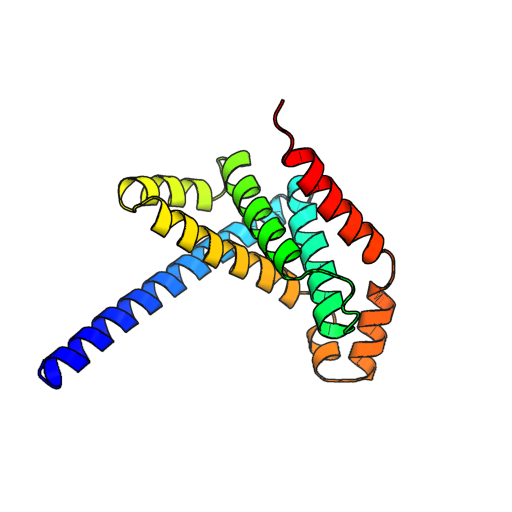
ATOM 661 O O . ILE A 1 83 ? -3.236 10.994 -13.418 1.00 63.22 83 ILE A O 1
ATOM 665 N N . ALA A 1 84 ? -4.405 10.256 -11.648 1.00 58.12 84 ALA A N 1
ATOM 666 C CA . ALA A 1 84 ? -5.147 11.491 -11.406 1.00 58.12 84 ALA A CA 1
ATOM 667 C C . ALA A 1 84 ? -4.214 12.650 -11.047 1.00 58.12 84 ALA A C 1
ATOM 669 O O . ALA A 1 84 ? -4.444 13.786 -11.459 1.00 58.12 84 ALA A O 1
ATOM 670 N N . ALA A 1 85 ? -3.124 12.358 -10.333 1.00 54.84 85 ALA A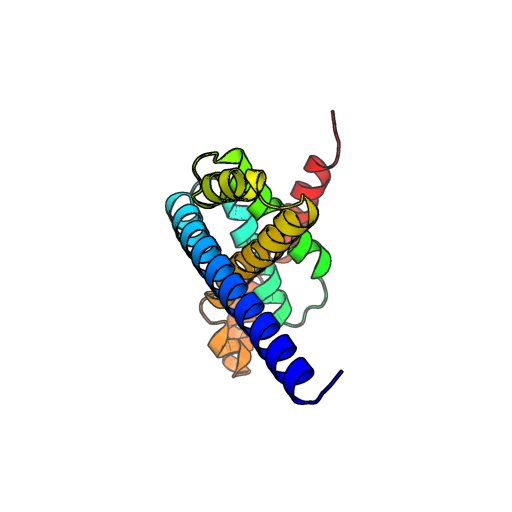 N 1
ATOM 671 C CA . ALA A 1 85 ? -2.164 13.377 -9.961 1.00 54.84 85 ALA A CA 1
ATOM 672 C C . ALA A 1 85 ? -1.408 13.945 -11.163 1.00 54.84 85 ALA A C 1
ATOM 674 O O . ALA A 1 85 ? -1.009 15.107 -11.103 1.00 54.84 85 ALA A O 1
ATOM 675 N N . GLY A 1 86 ? -1.096 13.130 -12.187 1.00 56.81 86 GLY A N 1
ATOM 676 C CA . GLY A 1 86 ? -0.210 13.473 -13.320 1.00 56.81 86 GLY A CA 1
ATOM 677 C C . GLY A 1 86 ? 1.188 14.015 -12.947 1.00 56.81 86 GLY A C 1
ATOM 678 O O . GLY A 1 86 ? 2.011 14.267 -13.818 1.00 56.81 86 GLY A O 1
ATOM 679 N N . LYS A 1 87 ? 1.436 14.210 -11.649 1.00 61.28 87 LYS A N 1
ATOM 680 C CA . LYS A 1 87 ? 2.555 14.885 -10.985 1.00 61.28 87 LYS A CA 1
ATOM 681 C C . LYS A 1 87 ? 3.138 14.020 -9.870 1.00 61.28 87 LYS A C 1
ATOM 683 O O . LYS A 1 87 ? 4.078 14.438 -9.202 1.00 61.28 87 LYS A O 1
ATOM 688 N N . SER A 1 88 ? 2.559 12.842 -9.625 1.00 66.12 88 SER A N 1
ATOM 689 C CA . SER A 1 88 ? 3.201 11.871 -8.749 1.00 66.12 88 SER A CA 1
ATOM 690 C C . SER A 1 88 ? 4.520 11.449 -9.414 1.00 66.12 88 SER A C 1
ATOM 692 O O . SER A 1 88 ? 4.493 11.157 -10.611 1.00 66.12 88 SER A O 1
ATOM 694 N N . PRO A 1 89 ? 5.647 11.357 -8.686 1.00 68.06 89 PRO A N 1
ATOM 695 C CA . PRO A 1 89 ? 6.932 10.894 -9.239 1.00 68.06 89 PRO A CA 1
ATOM 696 C C . PRO A 1 89 ? 6.840 9.531 -9.954 1.00 68.06 89 PRO A C 1
ATOM 698 O O . PRO A 1 89 ? 7.567 9.223 -10.902 1.00 68.06 89 PRO A O 1
ATOM 701 N N . ILE A 1 90 ? 5.857 8.725 -9.552 1.00 72.50 90 ILE A N 1
ATOM 702 C CA . ILE A 1 90 ? 5.515 7.461 -10.201 1.00 72.50 90 ILE A CA 1
ATOM 703 C C . ILE A 1 90 ? 4.917 7.657 -11.586 1.00 72.50 90 ILE A C 1
ATOM 705 O O . ILE A 1 90 ? 5.225 6.874 -12.471 1.00 72.50 90 ILE A O 1
ATOM 709 N N . ALA A 1 91 ? 4.084 8.672 -11.808 1.00 69.06 91 ALA A N 1
ATOM 710 C CA . ALA A 1 91 ? 3.487 8.932 -13.116 1.00 69.06 91 ALA A CA 1
ATOM 711 C C . ALA A 1 91 ? 4.567 9.215 -14.174 1.00 69.06 91 ALA A C 1
ATOM 713 O O . ALA A 1 91 ? 4.516 8.676 -15.281 1.00 69.06 91 ALA A O 1
ATOM 714 N N . GLU A 1 92 ? 5.580 10.000 -13.802 1.00 73.75 92 GLU A N 1
ATOM 715 C CA . GLU A 1 92 ? 6.749 10.286 -14.636 1.00 73.75 92 GLU A CA 1
ATOM 716 C C . GLU A 1 92 ? 7.548 9.005 -14.906 1.00 73.75 92 GLU A C 1
ATOM 718 O O . GLU A 1 92 ? 7.729 8.615 -16.062 1.00 73.75 92 GLU A O 1
ATOM 723 N N . THR A 1 93 ? 7.899 8.258 -13.856 1.00 73.25 93 THR A N 1
ATOM 724 C CA . THR A 1 93 ? 8.656 7.006 -14.009 1.00 73.25 93 THR A CA 1
ATOM 725 C C . THR A 1 93 ? 7.885 5.941 -14.801 1.00 73.25 93 THR A C 1
ATOM 727 O O . THR A 1 93 ? 8.470 5.221 -15.607 1.00 73.25 93 THR A O 1
ATOM 730 N N . LEU A 1 94 ? 6.566 5.826 -14.635 1.00 69.25 94 LEU A N 1
ATOM 731 C CA . LEU A 1 94 ? 5.725 4.913 -15.418 1.00 69.25 94 LEU A CA 1
ATOM 732 C C . LEU A 1 94 ? 5.648 5.312 -16.886 1.00 69.25 94 LEU A C 1
ATOM 734 O O . LEU A 1 94 ? 5.550 4.436 -17.746 1.00 69.25 94 LEU A O 1
ATOM 738 N N . THR A 1 95 ? 5.697 6.610 -17.175 1.00 72.19 95 THR A N 1
ATOM 739 C CA . THR A 1 95 ? 5.744 7.123 -18.544 1.00 72.19 95 THR A CA 1
ATOM 740 C C . THR A 1 95 ? 7.079 6.763 -19.195 1.00 72.19 95 THR A C 1
ATOM 742 O O . THR A 1 95 ? 7.093 6.229 -20.306 1.00 72.19 95 THR A O 1
ATOM 745 N N . GLU A 1 96 ? 8.195 6.947 -18.485 1.00 74.06 96 GLU A N 1
ATOM 746 C CA . GLU A 1 96 ? 9.533 6.574 -18.961 1.00 74.06 96 GLU A CA 1
ATOM 747 C C . GLU A 1 96 ? 9.700 5.055 -19.129 1.00 74.06 96 GLU A C 1
ATOM 749 O O . GLU A 1 96 ? 10.167 4.575 -20.166 1.00 74.06 96 GLU A O 1
ATOM 754 N N . LEU A 1 97 ? 9.269 4.268 -18.139 1.00 69.12 97 LEU A N 1
ATOM 755 C CA . LEU A 1 97 ? 9.270 2.804 -18.208 1.00 69.12 97 LEU A CA 1
ATOM 756 C C . LEU A 1 97 ? 8.284 2.287 -19.262 1.00 69.12 97 LEU A C 1
ATOM 758 O O . LEU A 1 97 ? 8.541 1.263 -19.896 1.00 69.12 97 LEU A O 1
ATOM 762 N N . GLY A 1 98 ? 7.201 3.027 -19.508 1.00 62.69 98 GLY A N 1
ATOM 763 C CA . GLY A 1 98 ? 6.219 2.814 -20.571 1.00 62.69 98 GLY A CA 1
ATOM 764 C C . GLY A 1 98 ? 6.811 2.708 -21.966 1.00 62.69 98 GLY A C 1
ATOM 765 O O . GLY A 1 98 ? 6.262 1.992 -22.799 1.00 62.69 98 GLY A O 1
ATOM 766 N N . GLN A 1 99 ? 7.955 3.350 -22.200 1.00 64.75 99 GLN A N 1
ATOM 767 C CA . GLN A 1 99 ? 8.650 3.312 -23.484 1.00 64.75 99 GLN A CA 1
ATOM 768 C C . GLN A 1 99 ? 9.523 2.059 -23.663 1.00 64.75 99 GLN A C 1
ATOM 770 O O . GLN A 1 99 ? 9.965 1.784 -24.776 1.00 64.75 99 GLN A O 1
ATOM 775 N N . ARG A 1 100 ? 9.806 1.305 -22.588 1.00 70.25 100 ARG A N 1
ATOM 776 C CA . ARG A 1 100 ? 10.781 0.195 -22.594 1.00 70.25 100 ARG A CA 1
ATOM 777 C C . ARG A 1 100 ? 10.234 -1.145 -22.098 1.00 70.25 100 ARG A C 1
ATOM 779 O O . ARG A 1 100 ? 10.848 -2.167 -22.384 1.00 70.25 100 ARG A O 1
ATOM 786 N N . GLN A 1 101 ? 9.129 -1.153 -21.354 1.00 7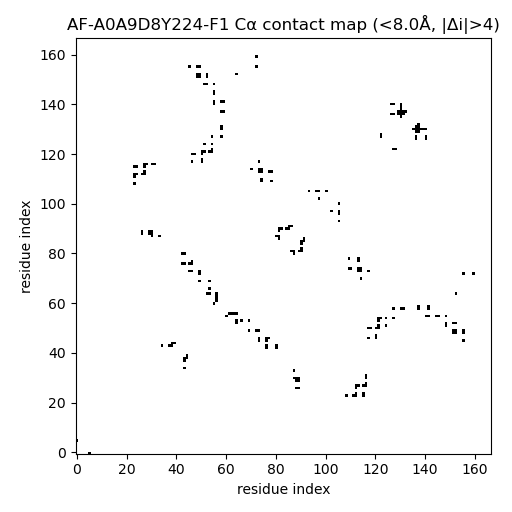3.62 101 GLN A N 1
ATOM 787 C CA . GLN A 1 101 ? 8.545 -2.353 -20.750 1.00 73.62 101 GLN A CA 1
ATOM 788 C C . GLN A 1 101 ? 7.210 -2.742 -21.383 1.00 73.62 101 GLN A C 1
ATOM 790 O O . GLN A 1 101 ? 6.419 -1.900 -21.823 1.00 73.62 101 GLN A O 1
ATOM 795 N N . THR A 1 102 ? 6.915 -4.040 -21.356 1.00 81.00 102 THR A N 1
ATOM 796 C CA . THR A 1 102 ? 5.596 -4.549 -21.741 1.00 81.00 102 THR A CA 1
ATOM 797 C C . THR A 1 102 ? 4.516 -4.061 -20.759 1.00 81.00 102 THR A C 1
ATOM 799 O O . THR A 1 102 ? 4.804 -3.633 -19.640 1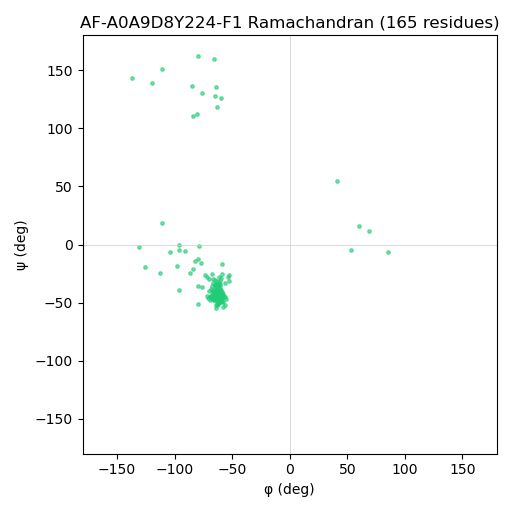.00 81.00 102 THR A O 1
ATOM 802 N N . ILE A 1 103 ? 3.242 -4.070 -21.169 1.00 74.19 103 ILE A N 1
ATOM 803 C CA . ILE A 1 103 ? 2.123 -3.715 -20.269 1.00 74.19 103 ILE A CA 1
ATOM 804 C C . ILE A 1 103 ? 2.110 -4.599 -19.000 1.00 74.19 103 ILE A C 1
ATOM 806 O O . ILE A 1 103 ? 2.013 -4.037 -17.909 1.00 74.19 103 ILE A O 1
ATOM 810 N N . PRO A 1 104 ? 2.277 -5.937 -19.082 1.00 78.31 104 PRO A N 1
ATOM 811 C CA . PRO A 1 104 ? 2.261 -6.797 -17.895 1.00 78.31 104 PRO A CA 1
ATOM 812 C C . PRO A 1 104 ? 3.372 -6.491 -16.884 1.00 78.31 104 PRO A C 1
ATOM 814 O O . PRO A 1 104 ? 3.123 -6.474 -15.681 1.00 78.31 104 PRO A O 1
ATOM 817 N N . GLU A 1 105 ? 4.590 -6.205 -17.349 1.00 76.62 105 GLU A N 1
ATOM 818 C CA . GLU A 1 105 ? 5.716 -5.874 -16.464 1.00 76.62 105 GLU A CA 1
ATOM 819 C C . GLU A 1 105 ? 5.468 -4.580 -15.687 1.00 76.62 105 GLU A C 1
ATOM 821 O O . GLU A 1 105 ? 5.783 -4.504 -14.498 1.00 76.62 105 GLU A O 1
ATOM 826 N N . ARG A 1 106 ? 4.838 -3.596 -16.338 1.00 74.88 106 ARG A N 1
ATOM 827 C CA . ARG A 1 106 ? 4.446 -2.331 -15.709 1.00 74.88 106 ARG A CA 1
ATOM 828 C C . ARG A 1 106 ? 3.366 -2.524 -14.660 1.00 74.88 106 ARG A C 1
ATOM 830 O O . ARG A 1 106 ? 3.499 -1.996 -13.561 1.00 74.88 106 ARG A O 1
ATOM 837 N N . MET A 1 107 ? 2.336 -3.307 -14.974 1.00 75.06 107 MET A N 1
ATOM 838 C CA . MET A 1 107 ? 1.274 -3.628 -14.016 1.00 75.06 107 MET A CA 1
ATOM 839 C C . MET A 1 107 ? 1.822 -4.383 -12.804 1.00 75.06 107 MET A C 1
ATOM 841 O O . MET A 1 107 ? 1.442 -4.097 -11.674 1.00 75.06 107 MET A O 1
ATOM 845 N N . SER A 1 108 ? 2.773 -5.292 -13.021 1.00 80.19 108 SER A N 1
ATOM 846 C CA . SER A 1 108 ? 3.436 -6.013 -11.937 1.00 80.19 108 SER A CA 1
ATOM 847 C C . SER A 1 108 ? 4.302 -5.091 -11.066 1.00 80.19 108 SER A C 1
ATOM 849 O O . SER A 1 108 ? 4.249 -5.191 -9.845 1.00 80.19 108 SER A O 1
ATOM 851 N N . LEU A 1 109 ? 5.060 -4.160 -11.657 1.00 79.44 109 LEU A N 1
ATOM 852 C CA . LEU A 1 109 ? 5.836 -3.172 -10.895 1.00 79.44 109 LEU A CA 1
ATOM 853 C C . LEU A 1 109 ? 4.928 -2.247 -10.068 1.00 79.44 109 LEU A C 1
ATOM 855 O O . LEU A 1 109 ? 5.243 -1.932 -8.921 1.00 79.44 109 LEU A O 1
ATOM 859 N N . LEU A 1 110 ? 3.801 -1.834 -10.650 1.00 77.38 110 LEU A N 1
ATOM 860 C CA . LEU A 1 110 ? 2.774 -1.045 -9.975 1.00 77.38 110 LEU A CA 1
ATOM 861 C C . LEU A 1 110 ? 2.157 -1.790 -8.796 1.00 77.38 110 LEU A C 1
ATOM 863 O O . LEU A 1 110 ? 2.031 -1.202 -7.726 1.00 77.38 110 LEU A O 1
ATOM 867 N N . GLY A 1 111 ? 1.819 -3.068 -8.977 1.00 78.50 111 GLY A N 1
ATOM 868 C CA . GLY A 1 111 ? 1.312 -3.924 -7.905 1.00 78.50 111 GLY A CA 1
ATOM 869 C C . GLY A 1 111 ? 2.308 -4.053 -6.751 1.00 78.50 111 GLY A C 1
ATOM 870 O O . GLY A 1 111 ? 1.944 -3.805 -5.603 1.00 78.50 111 GLY A O 1
ATOM 871 N N . ASP A 1 112 ? 3.584 -4.332 -7.047 1.00 83.19 112 ASP A N 1
ATOM 872 C CA . ASP A 1 112 ? 4.645 -4.436 -6.029 1.00 83.19 112 ASP A CA 1
ATOM 873 C C . ASP A 1 112 ? 4.796 -3.130 -5.226 1.00 83.19 112 ASP A C 1
ATOM 875 O O . ASP A 1 112 ? 4.971 -3.127 -4.003 1.00 83.19 112 ASP A O 1
ATOM 879 N N . MET A 1 113 ? 4.730 -1.994 -5.918 1.00 83.75 113 MET A N 1
ATOM 880 C CA . MET A 1 113 ? 4.842 -0.668 -5.323 1.00 83.75 113 MET A CA 1
ATOM 881 C C . MET A 1 113 ? 3.609 -0.299 -4.495 1.00 83.75 113 MET A C 1
ATOM 883 O O . MET A 1 113 ? 3.771 0.160 -3.366 1.00 83.75 113 MET A O 1
ATOM 887 N N . ALA A 1 114 ? 2.400 -0.530 -5.010 1.00 80.06 114 ALA A N 1
ATOM 888 C CA . ALA A 1 114 ? 1.157 -0.288 -4.284 1.00 80.06 114 ALA A CA 1
ATOM 889 C C . ALA A 1 114 ? 1.081 -1.133 -3.013 1.00 80.06 114 ALA A C 1
ATOM 891 O O . ALA A 1 114 ? 0.830 -0.592 -1.938 1.00 80.06 114 ALA A O 1
ATOM 892 N N . SER A 1 115 ? 1.440 -2.413 -3.113 1.00 82.12 115 SER A N 1
ATOM 893 C CA . SER A 1 115 ? 1.566 -3.311 -1.963 1.00 82.12 115 SER A CA 1
ATOM 894 C C . SER A 1 115 ? 2.570 -2.770 -0.941 1.00 82.12 115 SER A C 1
ATOM 896 O O . SER A 1 115 ? 2.309 -2.765 0.258 1.00 82.12 115 SER A O 1
ATOM 898 N N . THR A 1 116 ? 3.715 -2.249 -1.397 1.00 86.12 116 THR A N 1
ATOM 899 C CA . THR A 1 116 ? 4.739 -1.671 -0.509 1.00 86.12 116 THR A CA 1
ATOM 900 C C . THR A 1 116 ? 4.235 -0.417 0.212 1.00 86.12 116 THR A C 1
ATOM 902 O O . THR A 1 116 ? 4.408 -0.294 1.425 1.00 86.12 116 THR A O 1
ATOM 905 N N . VAL A 1 117 ? 3.599 0.511 -0.510 1.00 85.88 117 VAL A N 1
ATOM 906 C CA . VAL A 1 117 ? 2.985 1.724 0.058 1.00 85.88 117 VAL A CA 1
ATOM 907 C C . VAL A 1 117 ? 1.920 1.342 1.080 1.00 85.88 117 VAL A C 1
ATOM 909 O O . VAL A 1 117 ? 1.899 1.871 2.194 1.00 85.88 117 VAL A O 1
ATOM 912 N N . PHE A 1 118 ? 1.063 0.393 0.716 1.00 83.50 118 PHE A N 1
ATOM 913 C CA . PHE A 1 118 ? -0.020 -0.079 1.554 1.00 83.50 118 PHE A CA 1
ATOM 914 C C . PHE A 1 118 ? 0.491 -0.724 2.845 1.00 83.50 118 PHE A C 1
ATOM 916 O O . PHE A 1 118 ? 0.121 -0.299 3.941 1.00 83.50 118 PHE A O 1
ATOM 923 N N . MET A 1 119 ? 1.425 -1.670 2.739 1.00 84.06 119 MET A N 1
ATOM 924 C CA . MET A 1 119 ? 2.022 -2.338 3.895 1.00 84.06 119 MET A CA 1
ATOM 925 C C . MET A 1 119 ? 2.805 -1.377 4.789 1.00 84.06 119 MET A C 1
ATOM 927 O O . MET A 1 119 ? 2.818 -1.550 6.007 1.00 84.06 119 MET A O 1
ATOM 931 N N . PHE A 1 120 ? 3.410 -0.325 4.232 1.00 88.50 120 PHE A N 1
ATOM 932 C CA . PHE A 1 120 ? 4.002 0.737 5.043 1.00 88.50 120 PHE A CA 1
ATOM 933 C C . PHE A 1 120 ? 2.938 1.503 5.847 1.00 88.50 120 PHE A C 1
ATOM 935 O O . PHE A 1 120 ? 3.128 1.770 7.036 1.00 88.50 120 PHE A O 1
ATOM 942 N N . GLN A 1 121 ? 1.802 1.840 5.228 1.00 86.75 121 GLN A N 1
ATOM 943 C CA . GLN A 1 121 ? 0.687 2.517 5.902 1.00 86.75 121 GLN A CA 1
ATOM 944 C C . GLN A 1 121 ? 0.040 1.649 6.991 1.00 86.75 121 GLN A C 1
ATOM 946 O O . GLN A 1 121 ? -0.351 2.176 8.034 1.00 86.75 121 GLN A O 1
ATOM 951 N N . VAL A 1 122 ? -0.019 0.329 6.788 1.00 86.19 122 VAL A N 1
ATOM 952 C CA . VAL A 1 122 ? -0.382 -0.644 7.830 1.00 86.19 122 VAL A CA 1
ATOM 953 C C . VAL A 1 122 ? 0.674 -0.619 8.942 1.00 86.19 122 VAL A C 1
ATOM 955 O O . VAL A 1 122 ? 0.359 -0.344 10.097 1.00 86.19 122 VAL A O 1
ATOM 958 N N . GLY A 1 123 ? 1.948 -0.812 8.593 1.00 85.62 123 GLY A N 1
ATOM 959 C CA . GLY A 1 123 ? 3.067 -0.941 9.530 1.00 85.62 123 GLY A CA 1
ATOM 960 C C . GLY A 1 123 ? 3.310 0.278 10.427 1.00 85.62 123 GLY A C 1
ATOM 961 O O . GLY A 1 123 ? 3.741 0.131 11.570 1.00 85.62 123 GLY A O 1
ATOM 962 N N . ARG A 1 124 ? 3.013 1.492 9.948 1.00 88.56 124 ARG A N 1
ATOM 963 C CA . ARG A 1 124 ? 3.241 2.735 10.708 1.00 88.56 124 ARG A CA 1
ATOM 964 C C . ARG A 1 124 ? 2.176 3.031 11.769 1.00 88.56 124 ARG A C 1
ATOM 966 O O . ARG A 1 124 ? 2.259 4.063 12.441 1.00 88.56 124 ARG A O 1
ATOM 973 N N . ARG A 1 125 ? 1.143 2.192 11.903 1.00 86.19 125 ARG A N 1
ATOM 974 C CA . ARG A 1 125 ? 0.039 2.437 12.840 1.00 86.19 125 ARG A CA 1
ATOM 975 C C . ARG A 1 125 ? 0.538 2.396 14.279 1.00 86.19 125 ARG A C 1
ATOM 977 O O . ARG A 1 125 ? 1.186 1.452 14.730 1.00 86.19 125 ARG A O 1
ATOM 984 N N . ARG A 1 126 ? 0.224 3.457 15.024 1.00 84.25 126 ARG A N 1
ATOM 985 C CA . ARG A 1 126 ? 0.629 3.587 16.424 1.00 84.25 126 ARG A CA 1
ATOM 986 C C . ARG A 1 126 ? 0.051 2.428 17.235 1.00 84.25 126 ARG A C 1
ATOM 988 O O . ARG A 1 126 ? -1.155 2.222 17.242 1.00 84.25 126 ARG A O 1
ATOM 995 N N . GLY A 1 127 ? 0.918 1.721 17.954 1.00 83.50 127 GLY A N 1
ATOM 996 C CA . GLY A 1 127 ? 0.525 0.585 18.788 1.00 83.50 127 GLY A CA 1
ATOM 997 C C . GLY A 1 127 ? 0.448 -0.754 18.052 1.00 83.50 127 GLY A C 1
ATOM 998 O O . GLY A 1 127 ? 0.330 -1.760 18.736 1.00 83.50 127 GLY A O 1
ATOM 999 N N . LEU A 1 128 ? 0.602 -0.797 16.718 1.00 86.88 128 LEU A N 1
ATOM 1000 C CA . LEU A 1 128 ? 0.598 -2.055 15.959 1.00 86.88 128 LEU A CA 1
ATOM 1001 C C . LEU A 1 128 ? 1.698 -3.008 16.447 1.00 86.88 128 LEU A C 1
ATOM 1003 O O . LEU A 1 128 ? 1.437 -4.160 16.766 1.00 86.88 128 LEU A O 1
ATOM 1007 N N . PHE A 1 129 ? 2.930 -2.519 16.576 1.00 85.75 129 PHE A N 1
ATOM 1008 C CA . PHE A 1 129 ? 4.043 -3.347 17.044 1.00 85.75 129 PHE A CA 1
ATOM 1009 C C . PHE A 1 129 ? 3.820 -3.899 18.462 1.00 85.75 129 PHE A C 1
ATOM 1011 O O . PHE A 1 129 ? 4.009 -5.085 18.696 1.00 85.75 129 PHE A O 1
ATOM 1018 N N . ASP A 1 130 ? 3.361 -3.055 19.391 1.00 87.75 130 ASP A N 1
ATOM 1019 C CA . ASP A 1 130 ? 3.036 -3.464 20.767 1.00 87.75 130 ASP A CA 1
ATOM 1020 C C . ASP A 1 130 ? 1.905 -4.507 20.795 1.00 87.75 130 ASP A C 1
ATOM 1022 O O . ASP A 1 130 ? 1.932 -5.457 21.577 1.00 87.75 130 ASP A O 1
ATOM 1026 N N . SER A 1 131 ? 0.942 -4.364 19.881 1.00 88.19 131 SER A N 1
ATOM 1027 C CA . SER A 1 131 ? -0.187 -5.280 19.745 1.00 88.19 131 SER A CA 1
ATOM 1028 C C . SER A 1 131 ? 0.161 -6.644 19.167 1.00 88.19 131 SER A C 1
ATOM 1030 O O . SER A 1 131 ? -0.487 -7.622 19.516 1.00 88.19 131 SER A O 1
ATOM 1032 N N . LEU A 1 132 ? 1.211 -6.728 18.348 1.00 86.69 132 LEU A N 1
ATOM 1033 C CA . LEU A 1 132 ? 1.700 -7.996 17.803 1.00 86.69 132 LEU A CA 1
ATOM 1034 C C . LEU A 1 132 ? 2.499 -8.814 18.827 1.00 86.69 132 LEU A C 1
ATOM 1036 O O . LEU A 1 132 ? 2.756 -9.992 18.598 1.00 86.69 132 LEU A O 1
ATOM 1040 N N . ILE A 1 133 ? 2.942 -8.191 19.922 1.00 90.00 133 ILE A N 1
ATOM 1041 C CA . ILE A 1 133 ? 3.891 -8.795 20.868 1.00 90.00 133 ILE A CA 1
ATOM 1042 C C . ILE A 1 133 ? 3.242 -9.076 22.225 1.00 90.00 133 ILE A C 1
ATOM 1044 O O . ILE A 1 133 ? 3.715 -9.948 22.954 1.00 90.00 133 ILE A O 1
ATOM 1048 N N . THR A 1 134 ? 2.178 -8.355 22.594 1.00 90.50 134 THR A N 1
ATOM 1049 C CA . THR A 1 134 ? 1.566 -8.479 23.922 1.00 90.50 134 THR A CA 1
ATOM 1050 C C . THR A 1 134 ? 0.040 -8.494 23.875 1.00 90.50 134 THR A C 1
ATOM 1052 O O . THR A 1 134 ? -0.580 -7.720 23.148 1.00 90.50 134 THR A O 1
ATOM 1055 N N . ASP A 1 135 ? -0.578 -9.291 24.753 1.00 87.75 135 ASP A N 1
ATOM 1056 C CA . ASP A 1 135 ? -2.041 -9.328 24.914 1.00 87.75 135 ASP A CA 1
ATOM 1057 C C . ASP A 1 135 ? -2.609 -7.977 25.383 1.00 87.75 135 ASP A C 1
ATOM 1059 O O . ASP A 1 135 ? -3.709 -7.571 24.998 1.00 87.75 135 ASP A O 1
ATOM 1063 N N . PHE A 1 136 ? -1.849 -7.244 26.206 1.00 89.75 136 PHE A N 1
ATOM 1064 C CA . PHE A 1 136 ? -2.219 -5.897 26.647 1.00 89.75 136 PHE A CA 1
ATOM 1065 C C . PHE A 1 136 ? -2.220 -4.904 25.478 1.00 89.75 136 PHE A C 1
ATOM 1067 O O . PHE A 1 136 ? -3.177 -4.141 25.313 1.00 89.75 136 PHE A O 1
ATOM 1074 N N . GLY A 1 137 ? -1.171 -4.937 24.652 1.00 89.19 137 GLY A N 1
ATOM 1075 C CA . GLY A 1 137 ? -1.067 -4.147 23.432 1.00 89.19 137 GLY A CA 1
ATOM 1076 C C . GLY A 1 137 ? -2.196 -4.477 22.461 1.00 89.19 137 GLY A C 1
ATOM 1077 O O . GLY A 1 137 ? -2.842 -3.558 21.960 1.00 89.19 137 GLY A O 1
ATOM 1078 N N . MET A 1 138 ? -2.495 -5.767 22.263 1.00 89.56 138 MET A N 1
ATOM 1079 C CA . MET A 1 138 ? -3.597 -6.245 21.423 1.00 89.56 138 MET A CA 1
ATOM 1080 C C . MET A 1 138 ? -4.934 -5.689 21.908 1.00 89.56 138 MET A C 1
ATOM 1082 O O . MET A 1 138 ? -5.636 -5.014 21.158 1.00 89.56 138 MET A O 1
ATOM 1086 N N . SER A 1 139 ? -5.255 -5.868 23.190 1.00 88.94 139 SER A N 1
ATOM 1087 C CA . SER A 1 139 ? -6.496 -5.363 23.783 1.00 88.94 139 SER A CA 1
ATOM 1088 C C . SER A 1 139 ? -6.646 -3.845 23.628 1.00 88.94 139 SER A C 1
ATOM 1090 O O . SER A 1 139 ? -7.710 -3.351 23.237 1.00 88.94 139 SER A O 1
ATOM 1092 N N . LYS A 1 140 ? -5.572 -3.084 23.875 1.00 88.44 140 LYS A N 1
ATOM 1093 C CA . LYS A 1 140 ? -5.563 -1.622 23.743 1.00 88.44 140 LYS A CA 1
ATOM 1094 C C . LYS A 1 140 ? -5.715 -1.168 22.292 1.00 88.44 140 LYS A C 1
ATOM 1096 O O . LYS A 1 140 ? -6.477 -0.238 22.029 1.00 88.44 140 LYS A O 1
ATOM 1101 N N . PHE A 1 141 ? -5.008 -1.811 21.367 1.00 90.31 141 PHE A N 1
ATOM 1102 C CA . PHE A 1 141 ? -5.082 -1.530 19.937 1.00 90.31 141 PHE A CA 1
ATOM 1103 C C . PHE A 1 141 ? -6.485 -1.813 19.404 1.00 90.31 141 PHE A C 1
ATOM 1105 O O . PHE A 1 141 ? -7.128 -0.915 18.859 1.00 90.31 141 PHE A O 1
ATOM 1112 N N . CYS A 1 142 ? -7.012 -3.008 19.675 1.00 88.81 142 CYS A N 1
ATOM 1113 C CA . CYS A 1 142 ? -8.347 -3.401 19.255 1.00 88.81 142 CYS A CA 1
ATOM 1114 C C . CYS A 1 142 ? -9.413 -2.492 19.851 1.00 88.81 142 CYS A C 1
ATOM 1116 O O . CYS A 1 142 ? -10.274 -2.025 19.118 1.00 88.81 142 CYS A O 1
ATOM 1118 N N . SER A 1 143 ? -9.343 -2.163 21.142 1.00 87.81 143 SER A N 1
ATOM 1119 C CA . SER A 1 143 ? -10.309 -1.255 21.774 1.00 87.81 143 SER A CA 1
ATOM 1120 C C . SER A 1 143 ? -10.234 0.166 21.209 1.00 87.81 143 SER A C 1
ATOM 1122 O O . SER A 1 143 ? -11.269 0.789 20.988 1.00 87.81 143 SER A O 1
ATOM 1124 N N . GLY A 1 144 ? -9.024 0.671 20.943 1.00 85.38 144 GLY A N 1
ATOM 1125 C CA . GLY A 1 144 ? -8.812 2.002 20.372 1.00 85.38 144 GLY A CA 1
ATOM 1126 C C . GLY A 1 144 ? -9.251 2.119 18.913 1.00 85.38 144 GLY A C 1
ATOM 1127 O O . GLY A 1 144 ? -9.670 3.192 18.488 1.00 85.38 144 GLY A O 1
ATOM 1128 N N . MET A 1 145 ? -9.188 1.020 18.159 1.00 83.56 145 MET A N 1
ATOM 1129 C CA . MET A 1 145 ? -9.555 0.989 16.744 1.00 83.56 145 MET A CA 1
ATOM 1130 C C . MET A 1 145 ? -10.968 0.481 16.469 1.00 83.56 145 MET A C 1
ATOM 1132 O O . MET A 1 145 ? -11.494 0.777 15.408 1.00 83.56 145 MET A O 1
ATOM 1136 N N . ARG A 1 146 ? -11.619 -0.232 17.398 1.00 78.44 146 ARG A N 1
ATOM 1137 C CA . ARG A 1 146 ? -12.929 -0.882 17.184 1.00 78.44 146 ARG A CA 1
ATOM 1138 C C . ARG A 1 146 ? -14.009 0.055 16.645 1.00 78.44 146 ARG A C 1
ATOM 1140 O O . ARG A 1 146 ? -14.906 -0.394 15.932 1.00 78.44 146 ARG A O 1
ATOM 1147 N N . ALA A 1 147 ? -13.949 1.337 17.001 1.00 76.31 147 ALA A N 1
ATOM 1148 C CA . ALA A 1 147 ? -14.916 2.320 16.547 1.00 76.31 147 ALA A CA 1
ATOM 1149 C C . ALA A 1 147 ? -14.855 2.478 15.016 1.00 76.31 147 ALA A C 1
ATOM 1151 O O . ALA A 1 147 ? -13.852 2.910 14.449 1.00 76.31 147 ALA A O 1
ATOM 1152 N N . ASN A 1 148 ? -15.973 2.169 14.359 1.00 80.06 148 ASN A N 1
ATOM 1153 C CA . ASN A 1 148 ? -16.244 2.445 12.947 1.00 80.06 148 ASN A CA 1
ATOM 1154 C C . ASN A 1 148 ? -15.429 1.642 11.911 1.00 80.06 148 ASN A C 1
ATOM 1156 O O . ASN A 1 148 ? -15.517 1.966 10.734 1.00 80.06 148 ASN A O 1
ATOM 1160 N N . MET A 1 149 ? -14.693 0.578 12.271 1.00 85.31 149 MET A N 1
ATOM 1161 C CA . MET A 1 149 ? -13.958 -0.229 11.266 1.00 85.31 149 MET A CA 1
ATOM 1162 C C . MET A 1 149 ? -14.883 -0.890 10.245 1.00 85.31 149 MET A C 1
ATOM 1164 O O . MET A 1 149 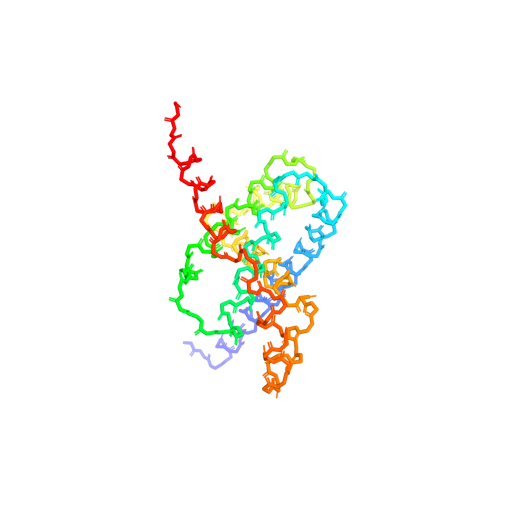? -14.581 -0.893 9.056 1.00 85.31 149 MET A O 1
ATOM 1168 N N . ARG A 1 150 ? -16.043 -1.387 10.693 1.00 81.94 150 ARG A N 1
ATOM 1169 C CA . ARG A 1 150 ? -17.041 -1.962 9.786 1.00 81.94 150 ARG A CA 1
ATOM 1170 C C . ARG A 1 150 ? -17.609 -0.916 8.828 1.00 81.94 150 ARG A C 1
ATOM 1172 O O . ARG A 1 150 ? -17.620 -1.143 7.630 1.00 81.94 150 ARG A O 1
ATOM 1179 N N . GLN A 1 151 ? -17.976 0.253 9.348 1.00 84.06 151 G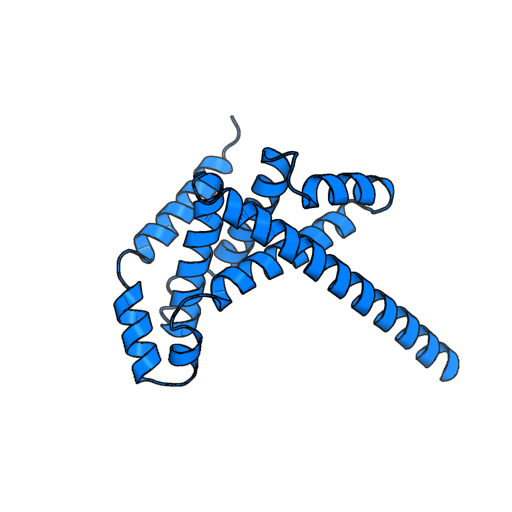LN A N 1
ATOM 1180 C CA . GLN A 1 151 ? -18.457 1.369 8.532 1.00 84.06 151 GLN A CA 1
ATOM 1181 C C . GLN A 1 151 ? -17.399 1.849 7.528 1.00 84.06 151 GLN A C 1
ATOM 1183 O O . GLN A 1 151 ? -17.737 2.132 6.385 1.00 84.06 151 GLN A O 1
ATOM 1188 N N . ARG A 1 152 ? -16.124 1.926 7.934 1.00 84.44 152 ARG A N 1
ATOM 1189 C CA . ARG A 1 152 ? -15.013 2.258 7.030 1.00 84.44 152 ARG A CA 1
ATOM 1190 C C . ARG A 1 152 ? -14.884 1.218 5.927 1.00 84.44 152 ARG A C 1
ATOM 1192 O O . ARG A 1 152 ? -14.837 1.594 4.767 1.00 84.44 152 ARG A O 1
ATOM 1199 N N . TYR A 1 153 ? -14.887 -0.068 6.274 1.00 83.81 153 TYR A N 1
ATOM 1200 C CA . TYR A 1 153 ? -14.864 -1.146 5.288 1.00 83.81 153 TYR A CA 1
ATOM 1201 C C . TYR A 1 153 ? -16.025 -1.033 4.296 1.00 83.81 153 TYR A C 1
ATOM 1203 O O . TYR A 1 153 ? -15.785 -0.972 3.096 1.00 83.81 153 TYR A O 1
ATOM 1211 N N . ASP A 1 154 ? -17.260 -0.915 4.786 1.00 83.25 154 ASP A N 1
ATOM 1212 C CA . ASP A 1 154 ? -18.443 -0.816 3.928 1.00 83.25 154 ASP A CA 1
ATOM 1213 C C . ASP A 1 154 ? -18.390 0.450 3.041 1.00 83.25 154 ASP A C 1
ATOM 1215 O O . ASP A 1 154 ? -18.760 0.400 1.872 1.00 83.25 154 ASP A O 1
ATOM 1219 N N . SER A 1 155 ? -17.851 1.567 3.547 1.00 81.25 155 SER A N 1
ATOM 1220 C CA . SER A 1 155 ? -17.630 2.800 2.772 1.00 81.25 155 SER A CA 1
ATOM 1221 C C . SER A 1 155 ? -16.580 2.633 1.670 1.00 81.25 155 SER A C 1
ATOM 1223 O O . SER A 1 155 ? -16.736 3.180 0.575 1.00 81.25 155 SER A O 1
ATOM 1225 N N . ILE A 1 156 ? -15.503 1.892 1.945 1.00 78.88 156 ILE A N 1
ATOM 1226 C CA . ILE A 1 156 ? -14.459 1.585 0.960 1.00 78.88 156 ILE A CA 1
ATOM 1227 C C . ILE A 1 156 ? -15.029 0.657 -0.124 1.00 78.88 156 ILE A C 1
ATOM 1229 O O . ILE A 1 156 ? -14.815 0.911 -1.308 1.00 78.88 156 ILE A O 1
ATOM 1233 N N . VAL A 1 157 ? -15.787 -0.373 0.267 1.00 80.88 157 VAL A N 1
ATOM 1234 C CA . VAL A 1 157 ? -16.433 -1.317 -0.660 1.00 80.88 157 VAL A CA 1
ATOM 1235 C C . VAL A 1 157 ? -17.436 -0.593 -1.556 1.00 80.88 157 VAL A C 1
ATOM 1237 O O . VAL A 1 157 ? -17.317 -0.674 -2.775 1.00 80.88 157 VAL A O 1
ATOM 1240 N N . ALA A 1 158 ? -18.351 0.194 -0.982 1.00 78.94 158 ALA A N 1
ATOM 1241 C CA . ALA A 1 158 ? -19.331 0.969 -1.745 1.00 78.94 158 ALA A CA 1
ATOM 1242 C C . ALA A 1 158 ? -18.654 1.950 -2.715 1.00 78.94 158 ALA A C 1
ATOM 1244 O O . ALA A 1 158 ? -19.041 2.062 -3.876 1.00 78.94 158 ALA A O 1
ATOM 1245 N N . SER A 1 159 ? -17.571 2.596 -2.270 1.00 71.62 159 SER A N 1
ATOM 1246 C CA . SER A 1 159 ? -16.753 3.453 -3.129 1.00 71.62 159 SER A CA 1
ATOM 1247 C C . SER A 1 159 ? -16.139 2.701 -4.311 1.00 71.62 159 SER A C 1
ATOM 1249 O O . SER A 1 159 ? -15.962 3.301 -5.365 1.00 71.62 159 SER A O 1
ATOM 1251 N N . ALA A 1 160 ? -15.773 1.429 -4.164 1.00 67.69 160 ALA A N 1
ATOM 1252 C CA . ALA A 1 160 ? -15.245 0.619 -5.262 1.00 67.69 160 ALA A CA 1
ATOM 1253 C C . ALA A 1 160 ? -16.360 0.149 -6.221 1.00 67.69 160 ALA A C 1
ATOM 1255 O O . ALA A 1 160 ? -16.167 0.128 -7.438 1.00 67.69 160 ALA A O 1
ATOM 1256 N N . GLU A 1 161 ? -17.543 -0.166 -5.689 1.00 68.31 161 GLU A N 1
ATOM 1257 C CA . GLU A 1 161 ? -18.715 -0.602 -6.459 1.00 68.31 161 GLU A CA 1
ATOM 1258 C C . GLU A 1 161 ? -19.310 0.528 -7.314 1.00 68.31 161 GLU A C 1
ATOM 1260 O O . GLU A 1 161 ? -19.474 0.358 -8.520 1.00 68.31 161 GLU A O 1
ATOM 1265 N N . GLU A 1 162 ? -19.520 1.724 -6.754 1.00 61.16 162 GLU A N 1
ATOM 1266 C CA . GLU A 1 162 ? -20.001 2.896 -7.512 1.00 61.16 162 GLU A CA 1
ATOM 1267 C C . GLU A 1 162 ? -19.060 3.280 -8.666 1.00 61.16 162 GLU A C 1
ATOM 1269 O O . GLU A 1 162 ? -19.473 3.860 -9.670 1.00 61.16 162 GLU A O 1
ATOM 1274 N N . ARG A 1 163 ? -17.777 2.928 -8.545 1.00 56.16 163 ARG A N 1
ATOM 1275 C CA . ARG A 1 163 ? -16.732 3.224 -9.532 1.00 56.16 163 ARG A CA 1
ATOM 1276 C C . ARG A 1 163 ? -16.542 2.140 -10.594 1.00 56.16 163 ARG A C 1
ATOM 1278 O O . ARG A 1 163 ? -15.727 2.351 -11.493 1.00 56.16 163 ARG A O 1
ATOM 1285 N N . SER A 1 164 ? -17.234 1.003 -10.485 1.00 50.66 164 SER A N 1
ATOM 1286 C CA . SER A 1 164 ? -17.179 -0.108 -11.449 1.00 50.66 164 SER A CA 1
ATOM 1287 C C . SER A 1 164 ? -18.407 -0.187 -12.363 1.00 50.66 164 SER A C 1
ATOM 1289 O O . SER A 1 164 ? -18.386 -0.935 -13.340 1.00 50.66 164 SER A O 1
ATOM 1291 N N . THR A 1 165 ? -19.430 0.637 -12.125 1.00 36.19 165 THR A N 1
ATOM 1292 C CA . THR A 1 165 ? -20.486 0.952 -13.098 1.00 36.19 165 THR A CA 1
ATOM 1293 C C . THR A 1 165 ? -20.000 2.009 -14.097 1.00 36.19 165 THR A C 1
ATOM 1295 O O . THR A 1 165 ? -19.785 3.152 -13.695 1.00 36.19 165 THR A O 1
ATOM 1298 N N . PRO A 1 166 ? -19.815 1.670 -15.387 1.00 39.12 166 PRO A N 1
ATOM 1299 C CA . PRO A 1 166 ? -19.586 2.665 -16.424 1.00 39.12 166 PRO A CA 1
ATOM 1300 C C . PRO A 1 166 ? -20.918 3.348 -16.768 1.00 39.12 166 PRO A C 1
ATOM 1302 O O . PRO A 1 166 ? -21.905 2.656 -17.029 1.00 39.12 166 PRO A O 1
ATOM 1305 N N . GLU A 1 167 ? -20.933 4.682 -16.791 1.00 35.97 167 GLU A N 1
ATOM 1306 C CA . GLU A 1 167 ? -21.835 5.426 -17.688 1.00 35.97 167 GLU A CA 1
ATOM 1307 C C . GLU A 1 167 ? -21.338 5.327 -19.136 1.00 35.97 167 GLU A C 1
ATOM 1309 O O . GLU A 1 167 ? -20.101 5.377 -19.348 1.00 35.97 167 GLU A O 1
#

Mean predicted aligned error: 8.31 Å

Nearest PDB structures (foldseek):
  6iv0-assembly1_B  TM=2.185E-01  e=3.198E+00  Klebsiella pneumoniae IS53
  4jps-assembly1_B  TM=2.233E-01  e=8.191E+00  Homo sapiens

Foldseek 3Di:
DDPVVVVVVVVVVVVVVVVLVVVLVVLLVLLLVVLVVVVPDPLSVLLLLLLLLVLLCVLVVPPPADVVLSLVLLLVSLVCCLPVVCPRPVVVVLVVVVVPDDPVVSSVSSSSNSVVNSVVSNVPDPLSVVSVPDPVSSVVSNVVSVPCSVVSRVVSVVVVVVVPDDD

Radius of gyration: 18.76 Å; Cα contacts (8 Å, |Δi|>4): 132; chains: 1; bounding box: 51×44×50 Å

Secondary structure (DSSP, 8-state):
--HHHHHHHHHHHHHHHHHHHHHHHHHHHHHHHHHHHTTTSHHHHHHHHHHHHHHHHHHH----S-HHHHHHHHHHHHHHHHHHHS-SHHHHHHHHHHTTS-HHHHHHHHHHHHHHHHHHHHHTSTTHHHHHH-HHHHHHHHHHH-TTHHHHHHHHHHHHHHTTS--